Protein AF-A0A953FGR8-F1 (afdb_monomer)

pLDDT: mean 78.23, std 14.75, range [38.25, 94.12]

Solvent-accessible surface area (backbone atoms only — not comparable to full-atom values): 6281 Å² total; per-residue (Å²): 110,72,68,57,53,50,51,53,50,52,51,55,53,62,68,48,49,62,61,53,49,61,57,54,77,50,72,83,68,92,59,100,58,77,76,49,69,74,56,48,52,52,50,50,55,50,47,53,56,48,50,56,52,49,51,59,49,48,52,52,48,52,54,49,51,55,55,68,78,46,53,73,65,58,53,52,50,52,52,51,52,49,53,51,46,68,71,39,47,98,69,55,81,60,73,55,71,66,58,61,72,67,57,78,128

Structure (mmCIF, N/CA/C/O backbone):
data_AF-A0A953FGR8-F1
#
_entry.id   AF-A0A953FGR8-F1
#
loop_
_atom_site.group_PDB
_atom_site.id
_atom_site.type_symbol
_atom_site.label_atom_id
_atom_site.label_alt_id
_atom_site.label_comp_id
_atom_site.label_asym_id
_atom_site.label_entity_id
_atom_site.label_seq_id
_atom_site.pdbx_PDB_ins_code
_atom_site.Cartn_x
_atom_site.Cartn_y
_atom_site.Cartn_z
_atom_site.occupancy
_atom_site.B_iso_or_equiv
_atom_site.auth_seq_id
_atom_site.auth_comp_id
_atom_site.auth_asym_id
_atom_site.auth_atom_id
_atom_site.pdbx_PDB_model_num
ATOM 1 N N . MET A 1 1 ? -38.467 50.121 31.688 1.00 61.72 1 MET A N 1
ATOM 2 C CA . MET A 1 1 ? -38.928 48.718 31.813 1.00 61.72 1 MET A CA 1
ATOM 3 C C . MET A 1 1 ? -38.602 47.873 30.576 1.00 61.72 1 MET A C 1
ATOM 5 O O . MET A 1 1 ? -37.758 46.996 30.680 1.00 61.72 1 MET A O 1
ATOM 9 N N . MET A 1 2 ? -39.155 48.168 29.391 1.00 71.69 2 MET A N 1
ATOM 10 C CA . MET A 1 2 ? -39.001 47.319 28.184 1.00 71.69 2 MET A CA 1
ATOM 11 C C . MET A 1 2 ? -37.556 47.148 27.664 1.00 71.69 2 MET A C 1
ATOM 13 O O . MET A 1 2 ? -37.210 46.100 27.126 1.00 71.69 2 MET A O 1
ATOM 17 N N . ARG A 1 3 ? -36.684 48.156 27.831 1.00 72.81 3 ARG A N 1
ATOM 18 C CA . ARG A 1 3 ? -35.267 48.085 27.410 1.00 72.81 3 ARG A CA 1
ATOM 19 C C . ARG A 1 3 ? -34.417 47.179 28.308 1.00 72.81 3 ARG A C 1
ATOM 21 O O . ARG A 1 3 ? -33.589 46.438 27.796 1.00 72.81 3 ARG A O 1
ATOM 28 N N . LEU A 1 4 ? -34.675 47.194 29.617 1.00 78.62 4 LEU A N 1
ATOM 29 C CA . LEU A 1 4 ? -34.023 46.297 30.576 1.00 78.62 4 LEU A CA 1
ATOM 30 C C . LEU A 1 4 ? -34.462 44.849 30.355 1.00 78.62 4 LEU A C 1
ATOM 32 O O . LEU A 1 4 ? -33.622 43.963 30.310 1.00 78.62 4 LEU A O 1
ATOM 36 N N . PHE A 1 5 ? -35.756 44.624 30.115 1.00 80.81 5 PHE A N 1
ATOM 37 C CA . PHE A 1 5 ? -36.275 43.293 29.791 1.00 80.81 5 PHE A CA 1
ATOM 38 C C . PHE A 1 5 ? -35.641 42.713 28.521 1.00 80.81 5 PHE A C 1
ATOM 40 O O . PHE A 1 5 ? -35.263 41.547 28.492 1.00 80.81 5 PHE A O 1
ATOM 47 N N . ARG A 1 6 ? -35.456 43.544 27.487 1.00 80.12 6 ARG A N 1
ATOM 48 C CA . ARG A 1 6 ? -34.755 43.152 26.256 1.00 80.12 6 ARG A CA 1
ATOM 49 C C . ARG A 1 6 ? -33.281 42.832 26.490 1.00 80.12 6 ARG A C 1
ATOM 51 O O . ARG A 1 6 ? -32.793 41.858 25.929 1.00 80.12 6 ARG A O 1
ATOM 58 N N . ALA A 1 7 ? -32.592 43.622 27.310 1.00 81.31 7 ALA A N 1
ATOM 59 C CA . ALA A 1 7 ? -31.191 43.378 27.641 1.00 81.31 7 ALA A CA 1
ATOM 60 C C . ALA A 1 7 ? -31.019 42.071 28.428 1.00 81.31 7 ALA A C 1
ATOM 62 O O . ALA A 1 7 ? -30.173 41.258 28.072 1.00 81.31 7 ALA A O 1
ATOM 63 N N . VAL A 1 8 ? -31.870 41.826 29.430 1.00 86.31 8 VAL A N 1
ATOM 64 C CA . VAL A 1 8 ? -31.863 40.587 30.226 1.00 86.31 8 VAL A CA 1
ATOM 65 C C . VAL A 1 8 ? -32.199 39.371 29.362 1.00 86.31 8 VAL A C 1
ATOM 67 O O . VAL A 1 8 ? -31.518 38.355 29.453 1.00 86.31 8 VAL A O 1
ATOM 70 N N . PHE A 1 9 ? -33.190 39.482 28.475 1.00 86.31 9 PHE A N 1
ATOM 71 C CA . PHE A 1 9 ? -33.543 38.408 27.546 1.00 86.31 9 PHE A CA 1
ATOM 72 C C . PHE A 1 9 ? -32.399 38.085 26.575 1.00 86.31 9 PHE A C 1
ATOM 74 O O . PHE A 1 9 ? -32.049 36.921 26.407 1.00 86.31 9 PHE A O 1
ATOM 81 N N . MET A 1 10 ? -31.757 39.103 25.992 1.00 85.38 10 MET A N 1
ATOM 82 C CA . MET A 1 10 ? -30.589 38.906 25.124 1.00 85.38 10 MET A CA 1
ATOM 83 C C . MET A 1 10 ? -29.415 38.264 25.870 1.00 85.38 10 MET A C 1
ATOM 85 O O . MET A 1 10 ? -28.749 37.387 25.323 1.00 85.38 10 MET A O 1
ATOM 89 N N . PHE A 1 11 ? -29.184 38.651 27.125 1.00 85.69 11 PHE A N 1
ATOM 90 C CA . PHE A 1 11 ? -28.126 38.068 27.949 1.00 85.69 11 PHE A CA 1
ATOM 91 C C . PHE A 1 11 ? -28.413 36.601 28.300 1.00 85.69 11 PHE A C 1
ATOM 93 O O . PHE A 1 11 ? -27.517 35.763 28.236 1.00 85.69 11 PHE A O 1
ATOM 100 N N . ALA A 1 12 ? -29.674 36.274 28.600 1.00 83.88 12 ALA A N 1
ATOM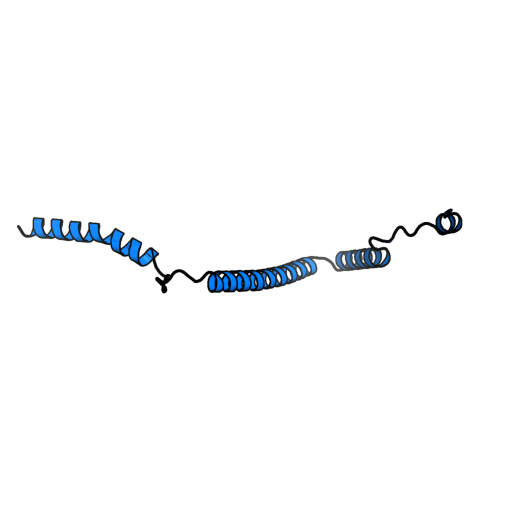 101 C CA . ALA A 1 12 ? -30.114 34.903 28.844 1.00 83.88 12 ALA A CA 1
ATOM 102 C C . ALA A 1 12 ? -29.944 34.017 27.599 1.00 83.88 12 ALA A C 1
ATOM 104 O O . ALA A 1 12 ? -29.448 32.899 27.712 1.00 83.88 12 ALA A O 1
ATOM 105 N N . VAL A 1 13 ? -30.266 34.529 26.405 1.00 84.06 13 VAL A N 1
ATOM 106 C CA . VAL A 1 13 ? -30.023 33.810 25.143 1.00 84.06 13 VAL A CA 1
ATOM 107 C C . VAL A 1 13 ? -28.525 33.565 24.944 1.00 84.06 13 VAL A C 1
ATOM 109 O O . VAL A 1 13 ? -28.132 32.433 24.666 1.00 84.06 13 VAL A O 1
ATOM 112 N N . LEU A 1 14 ? -27.675 34.574 25.171 1.00 82.75 14 LEU A N 1
ATOM 113 C CA . LEU A 1 14 ? -26.226 34.448 24.985 1.00 82.75 14 LEU A CA 1
ATOM 114 C C . LEU A 1 14 ? -25.593 33.379 25.895 1.00 82.75 14 LEU A C 1
ATOM 116 O O . LEU A 1 14 ? -24.700 32.654 25.466 1.00 82.75 14 LEU A O 1
ATOM 120 N N . LEU A 1 15 ? -26.091 33.248 27.128 1.00 81.31 15 LEU A N 1
ATOM 121 C CA . LEU A 1 15 ? -25.649 32.243 28.104 1.00 81.31 15 LEU A CA 1
ATOM 122 C C . LEU A 1 15 ? -26.052 30.807 27.739 1.00 81.31 15 LEU A C 1
ATOM 124 O O . LEU A 1 15 ? -25.414 29.863 28.198 1.00 81.31 15 LEU A O 1
ATOM 128 N N . THR A 1 16 ? -27.082 30.624 26.909 1.00 76.50 16 THR A N 1
ATOM 129 C CA . THR A 1 16 ? -27.546 29.288 26.485 1.00 76.50 16 THR A CA 1
ATOM 130 C C . THR A 1 16 ? -26.860 28.761 25.222 1.00 76.50 16 THR A C 1
ATOM 132 O O . THR A 1 16 ? -26.865 27.554 24.986 1.00 76.50 16 THR A O 1
ATOM 135 N N . LEU A 1 17 ? -26.198 29.623 24.443 1.00 72.75 17 LEU A N 1
ATOM 136 C CA . LEU A 1 17 ? -25.481 29.234 23.219 1.00 72.75 17 LEU A CA 1
ATOM 137 C C . LEU A 1 17 ? -24.344 28.209 23.439 1.00 72.75 17 LEU A C 1
ATOM 139 O O . LEU A 1 17 ? -24.266 27.265 22.652 1.00 72.75 17 LEU A O 1
ATOM 143 N N . PRO A 1 18 ? -23.500 28.298 24.491 1.00 71.88 18 PRO A N 1
ATOM 144 C CA . PRO A 1 18 ? -22.433 27.320 24.718 1.00 71.88 18 PRO A CA 1
ATOM 145 C C . PRO A 1 18 ? -22.974 25.935 25.101 1.00 71.88 18 PRO A C 1
ATOM 147 O O . PRO A 1 18 ? -22.362 24.924 24.775 1.00 71.88 18 PRO A O 1
ATOM 150 N N . LEU A 1 19 ? -24.136 25.872 25.763 1.00 66.81 19 LEU A N 1
ATOM 151 C CA . LEU A 1 19 ? -24.780 24.610 26.150 1.00 66.81 19 LEU A CA 1
ATOM 152 C C . LEU A 1 19 ? -25.325 23.854 24.932 1.00 66.81 19 LEU A C 1
ATOM 154 O O . LEU A 1 19 ? -25.239 22.630 24.882 1.00 66.81 19 LEU A O 1
ATOM 158 N N . VAL A 1 20 ? -25.842 24.576 23.934 1.00 65.19 20 VAL A N 1
ATOM 159 C CA . VAL A 1 20 ? -26.293 23.977 22.668 1.00 65.19 20 VAL A CA 1
ATOM 160 C C . VAL A 1 20 ? -25.101 23.608 21.780 1.00 65.19 20 VAL A C 1
ATOM 162 O O . VAL A 1 20 ? -25.120 22.544 21.167 1.00 65.19 20 VAL A O 1
ATOM 165 N N . ALA A 1 21 ? -24.034 24.417 21.770 1.0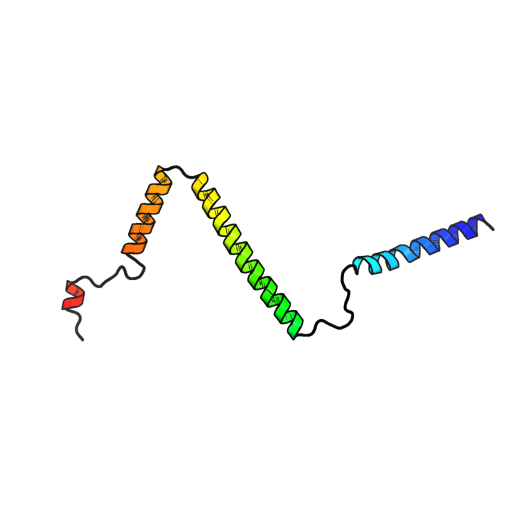0 63.56 21 ALA A N 1
ATOM 166 C CA . ALA A 1 21 ? -22.796 24.098 21.055 1.00 63.56 21 ALA A CA 1
ATOM 167 C C . ALA A 1 21 ? -22.127 22.825 21.609 1.00 63.56 21 ALA A C 1
ATOM 169 O O . ALA A 1 21 ? -21.809 21.924 20.842 1.00 63.56 21 ALA A O 1
ATOM 170 N N . HIS A 1 22 ? -22.035 22.666 22.935 1.00 60.03 22 HIS A N 1
ATOM 171 C CA . HIS A 1 22 ? -21.526 21.431 23.547 1.00 60.03 22 HIS A CA 1
ATOM 172 C C . HIS A 1 22 ? -22.454 20.214 23.375 1.00 60.03 22 HIS A C 1
ATOM 174 O O . HIS A 1 22 ? -21.987 19.081 23.468 1.00 60.03 22 HIS A O 1
ATOM 180 N N . ALA A 1 23 ? -23.747 20.418 23.099 1.00 57.16 23 ALA A N 1
ATOM 181 C CA . ALA A 1 23 ? -24.675 19.340 22.749 1.00 57.16 23 ALA A CA 1
ATOM 182 C C . ALA A 1 23 ? -24.583 18.924 21.265 1.00 57.16 23 ALA A C 1
ATOM 184 O O . ALA A 1 23 ? -24.871 17.773 20.944 1.00 57.16 23 ALA A O 1
ATOM 185 N N . GLN A 1 24 ? -24.165 19.830 20.371 1.00 51.34 24 GLN A N 1
ATOM 186 C CA . GLN A 1 24 ? -23.983 19.574 18.933 1.00 51.34 24 GLN A CA 1
ATOM 187 C C . GLN A 1 24 ? -22.556 19.165 18.550 1.00 51.34 24 GLN A C 1
ATOM 189 O O . GLN A 1 24 ? -22.389 18.388 17.620 1.00 51.34 24 GLN A O 1
ATOM 194 N N . ASP A 1 25 ? -21.534 19.545 19.317 1.00 47.31 25 ASP A N 1
ATOM 195 C CA . ASP A 1 25 ? -20.215 18.891 19.252 1.00 47.31 25 ASP A CA 1
ATOM 196 C C . ASP A 1 25 ? -20.269 17.442 19.796 1.00 47.31 25 ASP A C 1
ATOM 198 O O . ASP A 1 25 ? -19.304 16.684 19.702 1.00 47.31 25 ASP A O 1
ATOM 202 N N . GLY A 1 26 ? -21.430 17.037 20.330 1.00 44.03 26 GLY A N 1
ATOM 203 C CA . GLY A 1 26 ? -21.834 15.651 20.557 1.00 44.03 26 GLY A CA 1
ATOM 204 C C . GLY A 1 26 ? -22.489 14.969 19.345 1.00 44.03 26 GLY A C 1
ATOM 205 O O . GLY A 1 26 ? -23.112 13.917 19.519 1.00 44.03 26 GLY A O 1
ATOM 206 N N . ASP A 1 27 ? -22.393 15.528 18.133 1.00 40.69 27 ASP A N 1
ATOM 207 C CA . ASP A 1 27 ? -22.962 14.908 16.936 1.00 40.69 27 ASP A CA 1
ATOM 208 C C . ASP A 1 27 ? -22.231 13.604 16.565 1.00 40.69 27 ASP A C 1
ATOM 210 O O . ASP A 1 27 ? -21.023 13.551 16.320 1.00 40.69 27 ASP A O 1
ATOM 214 N N . GLY A 1 28 ? -23.010 12.521 16.538 1.00 38.81 28 GLY A N 1
ATOM 215 C CA . GLY A 1 28 ? -22.623 11.197 16.047 1.00 38.81 28 GLY A CA 1
ATO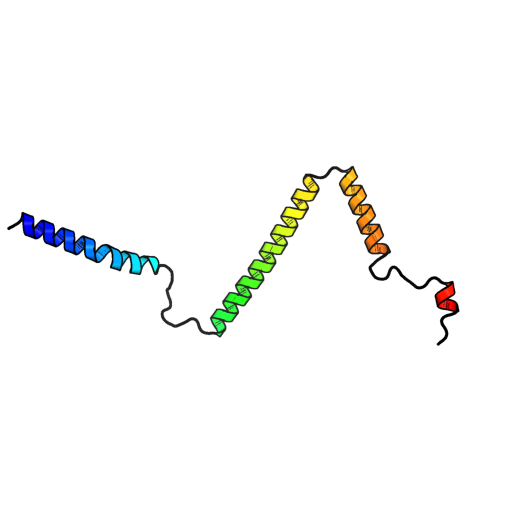M 216 C C . GLY A 1 28 ? -22.664 10.056 17.069 1.00 38.81 28 GLY A C 1
ATOM 217 O O . GLY A 1 28 ? -22.505 8.894 16.692 1.00 38.81 28 GLY A O 1
ATOM 218 N N . GLY A 1 29 ? -22.895 10.343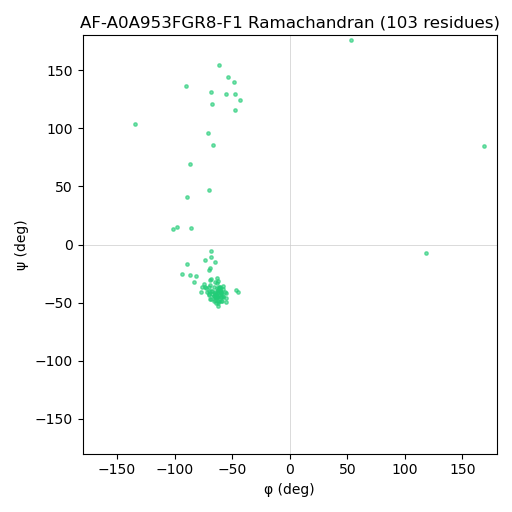 18.352 1.00 38.25 29 GLY A N 1
ATOM 219 C CA . GLY A 1 29 ? -22.861 9.372 19.454 1.00 38.25 29 GLY A CA 1
ATOM 220 C C . GLY A 1 29 ? -24.188 8.672 19.755 1.00 38.25 29 GLY A C 1
ATOM 221 O O . GLY A 1 29 ? -24.526 8.492 20.922 1.00 38.25 29 GLY A O 1
ATOM 222 N N . GLY A 1 30 ? -24.961 8.276 18.744 1.00 40.84 30 GLY A N 1
ATOM 223 C CA . GLY A 1 30 ? -26.138 7.430 18.948 1.00 40.84 30 GLY A CA 1
ATOM 224 C C . GLY A 1 30 ? -25.725 6.039 19.431 1.00 40.84 30 GLY A C 1
ATOM 225 O O . GLY A 1 30 ? -25.490 5.168 18.601 1.00 40.84 30 GLY A O 1
ATOM 226 N N . ASN A 1 31 ? -25.537 5.873 20.745 1.00 43.03 31 ASN A N 1
ATOM 227 C CA . ASN A 1 31 ? -25.657 4.653 21.556 1.00 43.03 31 ASN A CA 1
ATOM 228 C C . ASN A 1 31 ? -25.056 4.934 22.942 1.00 43.03 31 ASN A C 1
ATOM 230 O O . ASN A 1 31 ? -23.905 4.597 23.226 1.00 43.03 31 ASN A O 1
ATOM 234 N N . SER A 1 32 ? -25.857 5.499 23.841 1.00 45.03 32 SER A N 1
ATOM 235 C CA . SER A 1 32 ? -25.618 5.527 25.290 1.00 45.03 32 SER A CA 1
ATOM 236 C C . SER A 1 32 ? -25.789 4.132 25.924 1.00 45.03 32 SER A C 1
ATOM 238 O O . SER A 1 32 ? -26.417 3.949 26.958 1.00 45.03 32 SER A O 1
ATOM 240 N N . ALA A 1 33 ? -25.192 3.126 25.291 1.00 55.00 33 ALA A N 1
ATOM 241 C CA . ALA A 1 33 ? -24.838 1.845 25.869 1.00 55.00 33 ALA A CA 1
ATOM 242 C C . ALA A 1 33 ? -23.413 1.598 25.379 1.00 55.00 33 ALA A C 1
ATOM 244 O O . ALA A 1 33 ? -23.203 1.348 24.191 1.00 55.00 33 ALA A O 1
ATOM 245 N N . GLY A 1 34 ? -22.428 1.789 26.264 1.00 58.75 34 GLY A N 1
ATOM 246 C CA . GLY A 1 34 ? -21.008 1.707 25.923 1.00 58.75 34 GLY A CA 1
ATOM 247 C C . GLY A 1 34 ? -20.736 0.508 25.017 1.00 58.75 34 GLY A C 1
ATOM 248 O O . GLY A 1 34 ? -21.133 -0.613 25.334 1.00 58.75 34 GLY A O 1
ATOM 249 N N . ILE A 1 35 ? -20.127 0.766 23.854 1.00 63.28 35 ILE A N 1
ATOM 250 C CA . ILE A 1 35 ? -19.867 -0.246 22.826 1.00 63.28 35 ILE A CA 1
ATOM 251 C C . ILE A 1 35 ? -19.261 -1.475 23.509 1.00 63.28 35 ILE A C 1
ATOM 253 O O . ILE A 1 35 ? -18.162 -1.399 24.057 1.00 63.28 35 ILE A O 1
ATOM 257 N N . SER A 1 36 ? -19.980 -2.601 23.475 1.00 76.44 36 SER A N 1
ATOM 258 C CA . SER A 1 36 ? -19.508 -3.873 24.027 1.00 76.44 36 SER A CA 1
ATOM 259 C C . SER A 1 36 ? -18.087 -4.167 23.531 1.00 76.44 36 SER A C 1
ATOM 261 O O . SER A 1 36 ? -17.803 -3.954 22.348 1.00 76.44 36 SER A O 1
ATOM 263 N N . ARG A 1 37 ? -17.200 -4.699 24.391 1.00 76.31 37 ARG A N 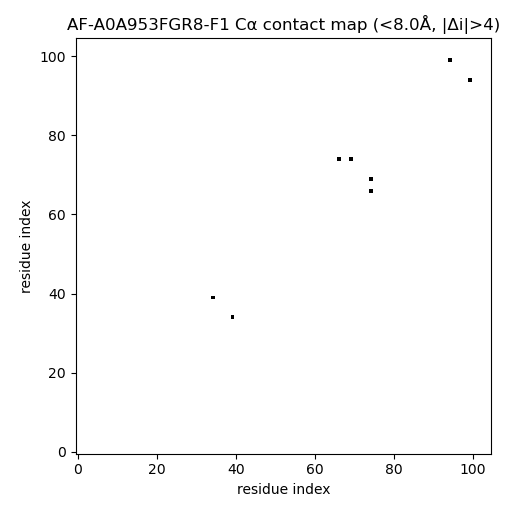1
ATOM 264 C CA . ARG A 1 37 ? -15.815 -5.078 24.017 1.00 76.31 37 ARG A CA 1
ATOM 265 C C . ARG A 1 37 ? -15.763 -5.843 22.690 1.00 76.31 37 ARG A C 1
ATOM 267 O O . ARG A 1 37 ? -14.968 -5.525 21.812 1.00 76.31 37 ARG A O 1
ATOM 274 N N . LYS A 1 38 ? -16.713 -6.759 22.477 1.00 78.38 38 LYS A N 1
ATOM 275 C CA . LYS A 1 38 ? -16.837 -7.561 21.250 1.00 78.38 38 LYS A CA 1
ATOM 276 C C . LYS A 1 38 ? -17.107 -6.720 19.995 1.00 78.38 38 LYS A C 1
ATOM 278 O O . LYS A 1 38 ? -16.696 -7.079 18.893 1.00 78.38 38 LYS A O 1
ATOM 283 N N . GLN A 1 39 ? -17.825 -5.610 20.126 1.00 78.44 39 GLN A N 1
ATOM 284 C CA . GLN A 1 39 ? -18.124 -4.694 19.027 1.00 78.44 39 GLN A CA 1
ATOM 285 C C . GLN A 1 39 ? -16.978 -3.702 18.785 1.00 78.44 39 GLN A C 1
ATOM 287 O O . GLN A 1 39 ? -16.702 -3.388 17.626 1.00 78.44 39 GLN A O 1
ATOM 292 N N . GLN A 1 40 ? -16.245 -3.303 19.830 1.00 81.94 40 GLN A N 1
ATOM 293 C CA . GLN A 1 40 ? -14.990 -2.554 19.692 1.00 81.94 40 GLN A CA 1
ATOM 294 C C . GLN A 1 40 ? -13.937 -3.377 18.939 1.00 81.94 40 GLN A C 1
ATOM 296 O O . GLN A 1 40 ? -13.408 -2.910 17.932 1.00 81.94 40 GLN A O 1
ATOM 301 N N . GLU A 1 41 ? -13.722 -4.634 19.331 1.00 81.06 41 GLU A N 1
ATOM 302 C CA . GLU A 1 41 ? -12.803 -5.558 18.653 1.00 81.06 41 GLU A CA 1
ATOM 303 C C . GLU A 1 41 ? -13.175 -5.769 17.181 1.00 81.06 41 GLU A C 1
ATOM 305 O O . GLU A 1 41 ? -12.327 -5.684 16.293 1.00 81.06 41 GLU A O 1
ATOM 310 N N . ARG A 1 42 ? -14.466 -5.972 16.880 1.00 84.38 42 ARG A N 1
ATOM 311 C CA . ARG A 1 42 ? -14.947 -6.090 15.492 1.00 84.38 42 ARG A CA 1
ATOM 312 C C . ARG A 1 42 ? -14.684 -4.826 14.678 1.00 84.38 42 ARG A C 1
ATOM 314 O O . ARG A 1 42 ? -14.376 -4.924 13.490 1.00 84.38 42 ARG A O 1
ATOM 321 N N . ASN A 1 43 ? -14.822 -3.652 15.284 1.00 83.62 43 ASN A N 1
ATOM 322 C CA . ASN A 1 43 ? -14.569 -2.382 14.614 1.00 83.62 43 ASN A CA 1
ATOM 323 C C . ASN A 1 43 ? -13.072 -2.165 14.371 1.00 83.62 43 ASN A C 1
ATOM 325 O O . ASN A 1 43 ? -12.710 -1.759 13.268 1.00 83.62 43 ASN A O 1
ATOM 329 N N . LEU A 1 44 ? -12.212 -2.508 15.333 1.00 86.12 44 LEU A N 1
ATOM 330 C CA . LEU A 1 44 ? -10.756 -2.486 15.170 1.00 86.12 44 LEU A CA 1
ATOM 331 C C . LEU A 1 44 ? -10.310 -3.452 14.067 1.00 86.12 44 LEU A C 1
ATOM 333 O O . LEU A 1 44 ? -9.657 -3.034 13.116 1.00 86.12 44 LEU A O 1
ATOM 337 N N . ALA A 1 45 ? -10.792 -4.697 14.083 1.00 87.75 45 ALA A N 1
ATOM 338 C CA . ALA A 1 45 ? -10.480 -5.679 13.044 1.00 87.75 45 ALA A CA 1
ATOM 339 C C . ALA A 1 45 ? -10.952 -5.235 11.645 1.00 87.75 45 ALA A C 1
ATOM 341 O O . ALA A 1 45 ? -10.292 -5.489 10.633 1.00 87.75 45 ALA A O 1
ATOM 342 N N . LYS A 1 46 ? -12.107 -4.561 11.551 1.00 90.19 46 LYS A N 1
ATOM 343 C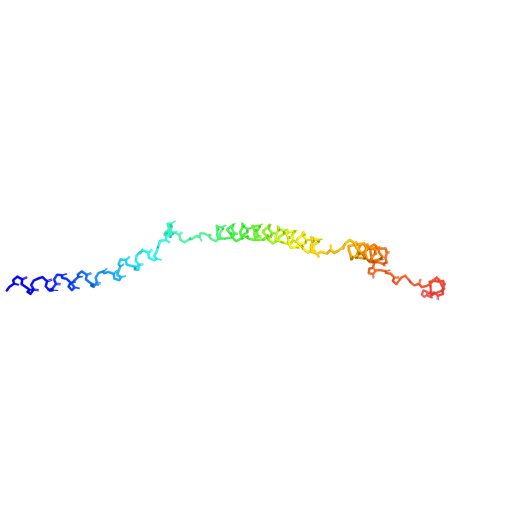 CA . LYS A 1 46 ? -12.588 -3.977 10.289 1.00 90.19 46 LYS A CA 1
ATOM 344 C C . LYS A 1 46 ? -11.719 -2.804 9.834 1.00 90.19 46 LYS A C 1
ATOM 346 O O . LYS A 1 46 ? -11.480 -2.709 8.630 1.00 90.19 46 LYS A O 1
ATOM 351 N N . LYS A 1 47 ? -11.267 -1.940 10.750 1.00 90.31 47 LYS A N 1
ATOM 352 C CA . LYS A 1 47 ? -10.341 -0.834 10.455 1.00 90.31 47 LYS A CA 1
ATOM 353 C C . LYS A 1 47 ? -9.015 -1.378 9.939 1.00 90.31 47 LYS A C 1
ATOM 355 O O . LYS A 1 47 ? -8.699 -1.129 8.787 1.00 90.31 47 LYS A O 1
ATOM 360 N N . GLU A 1 48 ? -8.376 -2.296 10.659 1.00 90.75 48 GLU A N 1
ATOM 361 C CA . GLU A 1 48 ? -7.120 -2.916 10.217 1.00 90.75 48 GLU A CA 1
ATOM 362 C C . GLU A 1 48 ? -7.222 -3.571 8.834 1.00 90.75 48 GLU A C 1
ATOM 364 O O . GLU A 1 48 ? -6.321 -3.461 8.005 1.00 90.75 48 GLU A O 1
ATOM 369 N N . ARG A 1 49 ? -8.330 -4.269 8.545 1.00 90.25 49 ARG A N 1
ATOM 370 C CA . ARG A 1 49 ? -8.555 -4.860 7.217 1.00 90.25 49 ARG A CA 1
ATOM 371 C C . ARG A 1 49 ? -8.715 -3.800 6.131 1.00 90.25 49 ARG A C 1
ATOM 373 O O . ARG A 1 49 ? -8.304 -4.046 4.997 1.00 90.25 49 ARG A O 1
ATOM 380 N N . LYS A 1 50 ? -9.362 -2.673 6.433 1.00 92.19 50 LYS A N 1
ATOM 381 C CA . LYS A 1 50 ? -9.501 -1.549 5.499 1.00 92.19 50 LYS A CA 1
ATOM 382 C C . LYS A 1 50 ? -8.160 -0.854 5.295 1.00 92.19 50 LYS A C 1
ATOM 384 O O . LYS A 1 50 ? -7.801 -0.652 4.142 1.00 92.19 50 LYS A O 1
ATOM 389 N N . ASP A 1 51 ? -7.407 -0.634 6.364 1.00 90.94 51 ASP A N 1
ATOM 390 C CA . ASP A 1 51 ? -6.104 0.031 6.345 1.00 90.94 51 ASP A CA 1
ATOM 391 C C . ASP A 1 51 ? -5.077 -0.805 5.575 1.00 90.94 51 ASP A C 1
ATOM 393 O O . ASP A 1 51 ? -4.426 -0.322 4.656 1.00 90.94 51 ASP A O 1
ATOM 397 N N . LYS A 1 52 ? -5.025 -2.123 5.805 1.00 92.38 52 LYS A N 1
ATOM 398 C CA . LYS A 1 52 ? -4.194 -3.030 4.990 1.00 92.38 52 LYS A CA 1
ATOM 399 C C . LYS A 1 52 ? -4.562 -2.972 3.504 1.00 92.38 52 LYS A C 1
ATOM 401 O O . LYS A 1 52 ? -3.692 -3.039 2.637 1.00 92.38 52 LYS A O 1
ATOM 406 N N . LYS A 1 53 ? -5.855 -2.852 3.185 1.00 92.75 53 LYS A N 1
ATOM 407 C CA . LYS A 1 53 ? -6.330 -2.750 1.797 1.00 92.75 53 LYS A CA 1
ATOM 408 C C . LYS A 1 53 ? -6.045 -1.382 1.174 1.00 92.75 53 LYS A C 1
ATOM 410 O O . LYS A 1 53 ? -5.784 -1.350 -0.028 1.00 92.75 53 LYS A O 1
ATOM 415 N N . SER A 1 54 ? -6.137 -0.281 1.919 1.00 91.31 54 SER A N 1
ATOM 416 C CA . SER A 1 54 ? -5.807 1.058 1.415 1.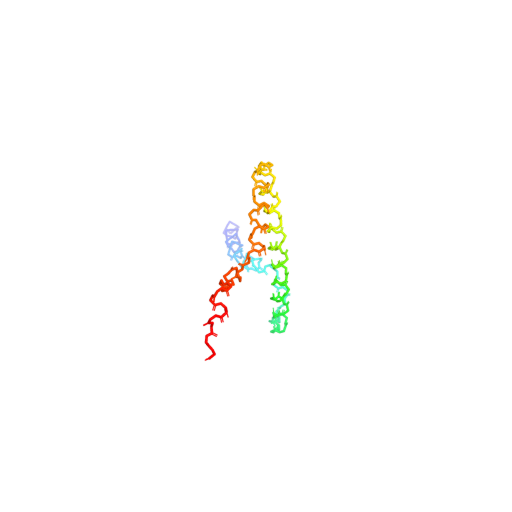00 91.31 54 SER A CA 1
ATOM 417 C C . SER A 1 54 ? -4.307 1.183 1.186 1.00 91.31 54 SER A C 1
ATOM 419 O O . SER A 1 54 ? -3.922 1.518 0.070 1.00 91.31 54 SER A O 1
ATOM 421 N N . LEU A 1 55 ? -3.483 0.757 2.146 1.00 93.31 55 LEU A N 1
ATOM 422 C CA . LEU A 1 55 ? -2.024 0.730 2.016 1.00 93.31 55 LEU A CA 1
ATOM 423 C C . LEU A 1 55 ? -1.588 -0.067 0.779 1.00 93.31 55 LEU A C 1
ATOM 425 O O . LEU A 1 55 ? -0.884 0.451 -0.082 1.00 93.31 55 LEU A O 1
ATOM 429 N N . ALA A 1 56 ? -2.115 -1.283 0.586 1.00 93.31 56 ALA A N 1
ATOM 430 C CA . ALA A 1 56 ? -1.794 -2.087 -0.597 1.00 93.31 56 ALA A CA 1
ATOM 431 C C . ALA A 1 56 ? -2.240 -1.437 -1.927 1.00 93.31 56 ALA A C 1
ATOM 433 O O . ALA A 1 56 ? -1.663 -1.705 -2.986 1.00 93.31 56 ALA A O 1
ATOM 434 N N . LYS A 1 57 ? -3.298 -0.614 -1.921 1.00 94.12 57 LYS A N 1
ATOM 435 C CA . LYS A 1 57 ? -3.731 0.146 -3.107 1.00 94.12 57 LYS A CA 1
ATOM 436 C C . LYS A 1 57 ? -2.829 1.353 -3.352 1.00 94.12 57 LYS A C 1
ATOM 438 O O . LYS A 1 57 ? -2.506 1.622 -4.510 1.00 94.12 57 LYS A O 1
ATOM 443 N N . GLU A 1 58 ? -2.434 2.057 -2.300 1.00 91.88 58 GLU A N 1
ATOM 444 C CA . GLU A 1 58 ? -1.524 3.201 -2.358 1.00 91.88 58 GLU A CA 1
ATOM 445 C C . GLU A 1 58 ? -0.139 2.781 -2.841 1.00 91.88 58 GLU A C 1
ATOM 447 O O . GLU A 1 58 ? 0.358 3.361 -3.802 1.00 91.88 58 GLU A O 1
ATOM 452 N N . GLU A 1 59 ? 0.418 1.691 -2.314 1.00 91.75 59 GLU A N 1
ATOM 453 C CA . GLU A 1 59 ? 1.677 1.114 -2.797 1.00 91.75 59 GLU A CA 1
ATOM 454 C C . GLU A 1 59 ? 1.621 0.800 -4.295 1.00 91.75 59 GLU A C 1
ATOM 456 O O . GLU A 1 59 ? 2.519 1.161 -5.057 1.00 91.75 59 GLU A O 1
ATOM 461 N N . LYS A 1 60 ? 0.536 0.169 -4.762 1.00 92.44 60 LYS A N 1
ATOM 462 C CA . LYS A 1 60 ? 0.350 -0.114 -6.194 1.00 92.44 60 LYS A CA 1
ATOM 463 C C . LYS A 1 60 ? 0.280 1.165 -7.028 1.00 92.44 60 LYS A C 1
ATOM 465 O O . LYS A 1 60 ? 0.821 1.189 -8.135 1.00 92.44 60 LYS A O 1
ATOM 470 N N . ARG A 1 61 ? -0.385 2.212 -6.528 1.00 92.12 61 ARG A N 1
ATOM 471 C CA . ARG A 1 61 ? -0.467 3.520 -7.197 1.00 92.12 61 ARG A CA 1
ATOM 472 C C . ARG A 1 61 ? 0.904 4.188 -7.271 1.00 92.12 61 ARG A C 1
ATOM 474 O O . ARG A 1 61 ? 1.310 4.561 -8.370 1.00 92.12 61 ARG A O 1
ATOM 481 N N . LEU A 1 62 ? 1.636 4.238 -6.161 1.00 92.69 62 LEU A N 1
ATOM 482 C CA . LEU A 1 62 ? 2.991 4.786 -6.085 1.00 92.69 62 LEU A CA 1
ATOM 483 C C . LEU A 1 62 ? 3.951 4.032 -7.009 1.00 92.69 62 LEU A C 1
ATOM 485 O O . LEU A 1 62 ? 4.667 4.647 -7.794 1.00 92.69 62 LEU A O 1
ATOM 489 N N . LEU A 1 63 ? 3.907 2.695 -7.019 1.00 87.19 63 LEU A N 1
ATOM 490 C CA . LEU A 1 63 ? 4.702 1.880 -7.942 1.00 87.19 63 LEU A CA 1
ATOM 491 C C . LEU A 1 63 ? 4.373 2.171 -9.410 1.00 87.19 63 LEU A C 1
ATOM 493 O O . LEU A 1 63 ? 5.270 2.161 -10.259 1.00 87.19 63 LEU A O 1
ATOM 497 N N . LYS A 1 64 ? 3.098 2.412 -9.735 1.00 88.50 64 LYS A N 1
ATOM 498 C CA . LYS A 1 64 ? 2.675 2.758 -11.097 1.00 88.50 64 LYS A CA 1
ATOM 499 C C . LYS A 1 64 ? 3.192 4.139 -11.498 1.00 88.50 64 LYS A C 1
ATOM 501 O O . LYS A 1 64 ? 3.773 4.246 -12.575 1.00 88.50 64 LYS A O 1
ATOM 506 N N . GLN A 1 65 ? 3.040 5.143 -10.635 1.00 90.62 65 GLN A N 1
ATOM 507 C CA . GLN A 1 65 ? 3.558 6.497 -10.860 1.00 90.62 65 GLN A CA 1
ATOM 508 C C . GLN A 1 65 ? 5.080 6.479 -11.021 1.00 90.62 65 GLN A C 1
ATOM 510 O O . GLN A 1 65 ? 5.606 6.952 -12.025 1.00 90.62 65 GLN A O 1
ATOM 515 N N . HIS A 1 66 ? 5.793 5.811 -10.113 1.00 87.12 66 HIS A N 1
ATOM 516 C CA . HIS A 1 66 ? 7.244 5.666 -10.190 1.00 87.12 66 HIS A CA 1
ATOM 517 C C . HIS A 1 66 ? 7.695 5.033 -11.513 1.00 87.12 66 HIS A C 1
ATOM 519 O O . HIS A 1 66 ? 8.650 5.488 -12.135 1.00 87.12 66 HIS A O 1
ATOM 525 N N . ARG A 1 67 ? 6.979 4.013 -12.005 1.00 80.25 67 ARG A N 1
ATOM 526 C CA . ARG A 1 67 ? 7.275 3.404 -13.311 1.00 80.25 67 ARG A CA 1
ATOM 527 C C . ARG A 1 67 ? 6.963 4.312 -14.496 1.00 80.25 67 ARG A C 1
ATOM 529 O O . ARG A 1 67 ? 7.614 4.139 -15.526 1.00 80.25 67 ARG A O 1
ATOM 536 N N . GLN A 1 68 ? 5.968 5.192 -14.395 1.00 85.38 68 GLN A N 1
ATOM 537 C CA . GLN A 1 68 ? 5.611 6.145 -15.451 1.00 85.38 68 GLN A CA 1
ATOM 538 C C . GLN A 1 68 ? 6.680 7.226 -15.615 1.00 85.38 68 GLN A C 1
ATOM 540 O O . GLN A 1 68 ? 7.036 7.529 -16.746 1.00 85.38 68 GLN A O 1
ATOM 545 N N . HIS A 1 69 ? 7.241 7.724 -14.511 1.00 86.00 69 HIS A N 1
ATOM 546 C CA . HIS A 1 69 ? 8.309 8.731 -14.532 1.00 86.00 69 HIS A CA 1
ATOM 547 C C . HIS A 1 69 ? 9.675 8.188 -14.971 1.00 86.00 69 HIS A C 1
ATOM 549 O O . HIS A 1 69 ? 10.587 8.958 -15.243 1.00 86.00 69 HIS A O 1
ATOM 555 N N . GLN A 1 70 ? 9.845 6.867 -15.028 1.00 89.88 70 GLN A N 1
ATOM 556 C CA . GLN A 1 70 ? 11.108 6.254 -15.419 1.00 89.88 70 GLN A CA 1
ATOM 557 C C . GLN A 1 70 ? 11.220 6.003 -16.918 1.00 89.88 70 GLN A C 1
ATOM 559 O O . GLN A 1 70 ? 10.364 5.352 -17.529 1.00 89.88 70 GLN A O 1
ATOM 564 N N . ASP A 1 71 ? 12.395 6.327 -17.448 1.00 91.12 71 ASP A N 1
ATOM 565 C CA . ASP A 1 71 ? 12.796 5.950 -18.794 1.00 91.12 71 ASP A CA 1
ATOM 566 C C . ASP A 1 71 ? 12.854 4.434 -19.009 1.00 91.12 71 ASP A C 1
ATOM 568 O O . ASP A 1 71 ? 13.117 3.615 -18.113 1.00 91.12 71 ASP A O 1
ATOM 572 N N . LYS A 1 72 ? 12.680 4.036 -20.273 1.00 91.00 72 LYS A N 1
ATOM 573 C CA . LYS A 1 72 ? 12.734 2.633 -20.711 1.00 91.00 72 LYS A CA 1
ATOM 574 C C . LYS A 1 72 ? 14.073 1.968 -20.365 1.00 91.00 72 LYS A C 1
ATOM 576 O O . LYS A 1 72 ? 14.087 0.778 -20.031 1.00 91.00 72 LYS A O 1
ATOM 581 N N . ALA A 1 73 ? 15.181 2.710 -20.432 1.00 92.19 73 ALA A N 1
ATOM 582 C CA . ALA A 1 73 ? 16.517 2.221 -20.084 1.00 92.19 73 ALA A CA 1
ATOM 583 C C . ALA A 1 73 ? 16.607 1.850 -18.595 1.00 92.19 73 ALA A C 1
ATOM 585 O O . ALA A 1 73 ? 16.958 0.713 -18.256 1.00 92.19 73 ALA A O 1
ATOM 586 N N . THR A 1 74 ? 16.171 2.757 -17.720 1.00 92.62 74 THR A N 1
ATOM 587 C CA . THR A 1 74 ? 16.100 2.560 -16.266 1.00 92.62 74 THR A CA 1
ATOM 588 C C . THR A 1 74 ? 15.229 1.360 -15.913 1.00 92.62 74 THR A C 1
ATOM 590 O O . THR A 1 74 ? 15.658 0.466 -15.177 1.00 92.62 74 THR A O 1
ATOM 593 N N . ARG A 1 75 ? 14.052 1.237 -16.540 1.00 89.25 75 ARG A N 1
ATOM 594 C CA . ARG A 1 75 ? 13.150 0.094 -16.329 1.00 89.25 75 ARG A CA 1
ATOM 595 C C . ARG A 1 75 ? 13.797 -1.244 -16.700 1.00 89.25 75 ARG A C 1
ATOM 597 O O . ARG A 1 75 ? 13.659 -2.229 -15.970 1.00 89.25 75 ARG A O 1
ATOM 604 N N . LYS A 1 76 ? 14.523 -1.301 -17.824 1.00 94.06 76 LYS A N 1
ATOM 605 C CA . LYS A 1 76 ? 15.264 -2.504 -18.247 1.00 94.06 76 LYS A CA 1
ATOM 606 C C . LYS A 1 76 ? 16.397 -2.845 -17.274 1.00 94.06 76 LYS A C 1
ATOM 608 O O . LYS A 1 76 ? 16.577 -4.027 -16.980 1.00 94.06 76 LYS A O 1
ATOM 613 N N . ARG A 1 77 ? 17.136 -1.846 -16.775 1.00 93.50 77 ARG A N 1
ATOM 614 C CA . ARG A 1 77 ? 18.212 -2.033 -15.785 1.00 93.50 77 ARG A CA 1
ATOM 615 C C . ARG A 1 77 ? 17.666 -2.610 -14.481 1.00 93.50 77 ARG A C 1
ATOM 617 O O . ARG A 1 77 ? 18.130 -3.660 -14.049 1.00 93.50 77 ARG A O 1
ATOM 624 N N . MET A 1 78 ? 16.612 -2.015 -13.921 1.00 90.81 78 MET A N 1
ATOM 625 C CA . MET A 1 78 ? 15.976 -2.534 -12.704 1.00 90.81 78 MET A CA 1
ATOM 626 C C . MET A 1 78 ? 15.454 -3.964 -12.879 1.00 90.81 78 MET A C 1
ATOM 628 O O . MET A 1 78 ? 15.640 -4.799 -11.999 1.00 90.81 78 MET A O 1
ATOM 632 N N . LYS A 1 79 ? 14.846 -4.289 -14.031 1.00 92.12 79 LYS A N 1
ATOM 633 C CA . LYS A 1 79 ? 14.388 -5.657 -14.331 1.00 92.12 79 LYS A CA 1
ATOM 634 C C . LYS A 1 79 ? 15.547 -6.660 -14.363 1.00 92.12 79 LYS A C 1
ATOM 636 O O . LYS A 1 79 ? 15.380 -7.778 -13.879 1.00 92.12 79 LYS A O 1
ATOM 641 N N . ARG A 1 80 ? 16.699 -6.288 -14.937 1.00 93.56 80 ARG A N 1
ATOM 642 C CA . ARG A 1 80 ? 17.910 -7.128 -14.939 1.00 93.56 80 ARG A CA 1
ATOM 643 C C . ARG A 1 80 ? 18.443 -7.333 -13.523 1.00 93.56 80 ARG A C 1
ATOM 645 O O . ARG A 1 80 ? 18.641 -8.480 -13.142 1.00 93.56 80 ARG A O 1
ATOM 652 N N . ASN A 1 81 ? 18.572 -6.263 -12.738 1.00 91.62 81 ASN A N 1
ATOM 653 C CA . ASN A 1 81 ? 19.026 -6.348 -11.347 1.00 91.62 81 ASN A CA 1
ATOM 654 C C . ASN A 1 81 ? 18.100 -7.225 -10.504 1.00 91.62 81 ASN A C 1
ATOM 656 O O . ASN A 1 81 ? 18.581 -8.109 -9.804 1.00 91.62 81 ASN A O 1
ATOM 660 N N . LYS A 1 82 ? 16.777 -7.054 -10.634 1.00 91.00 82 LYS A N 1
ATOM 661 C CA . LYS A 1 82 ? 15.805 -7.904 -9.942 1.00 91.00 82 LYS A CA 1
ATOM 662 C C . LYS A 1 82 ? 15.985 -9.376 -10.313 1.00 91.00 82 LYS A C 1
ATOM 664 O O . LYS A 1 82 ? 16.114 -10.198 -9.427 1.00 91.00 82 LYS A O 1
ATOM 669 N N . ARG A 1 83 ? 16.078 -9.707 -11.606 1.00 90.75 83 ARG A N 1
ATOM 670 C CA . ARG A 1 83 ? 16.314 -11.093 -12.056 1.00 90.75 83 ARG A CA 1
ATOM 671 C C . ARG A 1 83 ? 17.632 -11.667 -11.543 1.00 90.75 83 ARG A C 1
ATOM 673 O O . ARG A 1 83 ? 17.687 -12.847 -11.229 1.00 90.75 83 ARG A O 1
ATOM 680 N N . SER A 1 84 ? 18.687 -10.856 -11.506 1.00 87.31 84 SER A N 1
ATOM 681 C CA . SER A 1 84 ? 19.978 -11.268 -10.953 1.00 87.31 84 SER A CA 1
ATOM 682 C C . SER A 1 84 ? 19.863 -11.559 -9.459 1.00 87.31 84 SER A C 1
ATOM 684 O O . SER A 1 84 ? 20.361 -12.580 -9.002 1.00 87.31 84 SER A O 1
ATOM 686 N N . SER A 1 85 ? 19.167 -10.694 -8.719 1.00 86.06 85 SER A N 1
ATOM 687 C CA . SER A 1 85 ? 18.892 -10.881 -7.295 1.00 86.06 85 SER A CA 1
ATOM 688 C C . SER A 1 85 ? 18.010 -12.104 -7.041 1.00 86.06 85 SER A C 1
ATOM 690 O O . SER A 1 85 ? 18.342 -12.911 -6.190 1.00 86.06 85 SER A O 1
ATOM 692 N N . ASP A 1 86 ? 16.952 -12.317 -7.827 1.00 85.62 86 ASP A N 1
ATOM 693 C CA . ASP A 1 86 ? 16.059 -13.476 -7.692 1.00 85.62 86 ASP A CA 1
ATOM 694 C C . ASP A 1 86 ? 16.806 -14.799 -7.955 1.00 85.62 86 ASP A C 1
ATOM 696 O O . ASP A 1 86 ? 16.556 -15.798 -7.285 1.00 85.62 86 ASP A O 1
ATOM 700 N N . ARG A 1 87 ? 17.740 -14.812 -8.919 1.00 81.88 87 ARG A N 1
ATOM 701 C CA . ARG A 1 87 ? 18.587 -15.982 -9.211 1.00 81.88 87 ARG A CA 1
ATOM 702 C C . ARG A 1 87 ? 19.606 -16.251 -8.114 1.00 81.88 87 ARG A C 1
ATOM 704 O O . ARG A 1 87 ? 19.836 -17.408 -7.782 1.00 81.88 87 ARG A O 1
ATOM 711 N N . ASN A 1 88 ? 20.232 -15.197 -7.601 1.00 77.19 88 ASN A N 1
ATOM 712 C CA . ASN A 1 88 ? 21.325 -15.342 -6.650 1.00 77.19 88 ASN A CA 1
ATOM 713 C C . ASN A 1 88 ? 20.810 -15.459 -5.213 1.00 77.19 88 ASN A C 1
ATOM 715 O O . ASN A 1 88 ? 21.448 -16.131 -4.423 1.00 77.19 88 ASN A O 1
ATOM 719 N N . GLY A 1 89 ? 19.633 -14.914 -4.900 1.00 71.12 89 GLY A N 1
ATOM 720 C CA . GLY A 1 89 ? 18.909 -15.044 -3.638 1.00 71.12 89 GLY A CA 1
ATOM 721 C C . GLY A 1 89 ? 19.713 -14.694 -2.374 1.00 71.12 89 GLY A C 1
ATOM 722 O O . GLY A 1 89 ? 20.920 -14.474 -2.402 1.00 71.12 89 GLY A O 1
ATOM 723 N N . PRO A 1 90 ? 19.072 -14.709 -1.196 1.00 67.81 90 PRO A N 1
ATOM 724 C CA . PRO A 1 90 ? 19.787 -14.615 0.080 1.00 67.81 90 PRO A CA 1
ATOM 725 C C . PRO A 1 90 ? 20.638 -15.866 0.385 1.00 67.81 90 PRO A C 1
ATOM 727 O O . PRO A 1 90 ? 21.447 -15.853 1.302 1.00 67.81 90 PRO A O 1
ATOM 730 N N . ARG A 1 91 ? 20.473 -16.956 -0.383 1.00 60.81 91 ARG A N 1
ATOM 731 C CA . ARG A 1 91 ? 21.245 -18.210 -0.277 1.00 60.81 91 ARG A CA 1
ATOM 732 C C . ARG A 1 91 ? 22.395 -18.307 -1.296 1.00 60.81 91 ARG A C 1
ATOM 734 O O . ARG A 1 91 ? 22.903 -19.401 -1.532 1.00 60.81 91 ARG A O 1
ATOM 741 N N . GLY A 1 92 ? 22.776 -17.194 -1.927 1.00 59.06 92 GLY A N 1
ATOM 742 C CA . GLY A 1 92 ? 23.761 -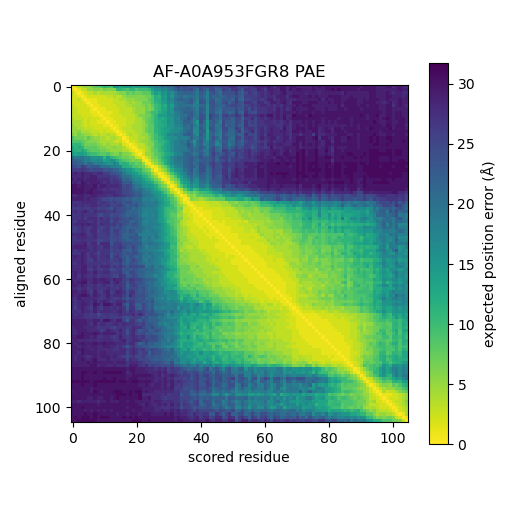17.149 -3.017 1.00 59.06 92 GLY A CA 1
ATOM 743 C C . GLY A 1 92 ? 25.182 -17.541 -2.633 1.00 59.06 92 GLY A C 1
ATOM 744 O O . GLY A 1 92 ? 25.977 -17.881 -3.505 1.00 59.06 92 GLY A O 1
ATOM 745 N N . HIS A 1 93 ? 25.488 -17.580 -1.339 1.00 64.38 93 HIS A N 1
ATOM 746 C CA . HIS A 1 93 ? 26.705 -18.194 -0.825 1.00 64.38 93 HIS A CA 1
ATOM 747 C C . HIS A 1 93 ? 26.458 -19.690 -0.610 1.00 64.38 93 HIS A C 1
ATOM 749 O O . HIS A 1 93 ? 26.348 -20.170 0.514 1.00 64.38 93 HIS A O 1
ATOM 755 N N . ARG A 1 94 ? 26.307 -20.440 -1.707 1.00 68.25 94 ARG A N 1
ATOM 756 C CA . ARG A 1 94 ? 26.591 -21.878 -1.647 1.00 68.25 94 ARG A CA 1
ATOM 757 C C . ARG A 1 94 ? 28.094 -22.015 -1.458 1.00 68.25 94 ARG A C 1
ATOM 759 O O . ARG A 1 94 ? 28.836 -21.382 -2.210 1.00 68.25 94 ARG A O 1
ATOM 766 N N . ASP A 1 95 ? 28.513 -22.830 -0.492 1.00 75.88 95 ASP A N 1
ATOM 767 C CA . ASP A 1 95 ? 29.929 -23.141 -0.301 1.00 75.88 95 ASP A CA 1
ATOM 768 C C . ASP A 1 95 ? 30.542 -23.516 -1.660 1.00 75.88 95 ASP A C 1
ATOM 770 O O . ASP A 1 95 ? 29.954 -24.333 -2.391 1.00 75.88 95 ASP A O 1
ATOM 774 N N . PRO A 1 96 ? 31.678 -22.908 -2.048 1.00 81.75 96 PRO A N 1
ATOM 775 C CA . PRO A 1 96 ? 32.354 -23.268 -3.279 1.00 81.75 96 PRO A CA 1
ATOM 776 C C . PRO A 1 96 ? 32.612 -24.775 -3.287 1.00 81.75 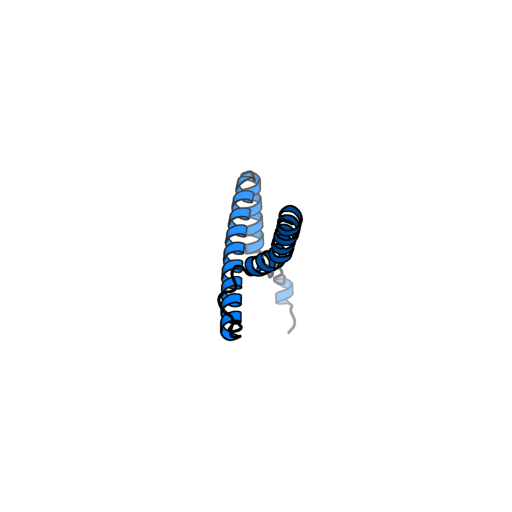96 PRO A C 1
ATOM 778 O O . PRO A 1 96 ? 32.874 -25.387 -2.251 1.00 81.75 96 PRO A O 1
ATOM 781 N N . PHE A 1 97 ? 32.520 -25.378 -4.473 1.00 75.94 97 PHE A N 1
ATOM 782 C CA . PHE A 1 97 ? 32.539 -26.833 -4.661 1.00 75.94 97 PHE A CA 1
ATOM 783 C C . PHE A 1 97 ? 33.661 -27.535 -3.879 1.00 75.94 97 PHE A C 1
ATOM 785 O O . PHE A 1 97 ? 33.424 -28.575 -3.269 1.00 75.94 97 PHE A O 1
ATOM 792 N N . LEU A 1 98 ? 34.846 -26.922 -3.831 1.00 81.31 98 LEU A N 1
ATOM 793 C CA . LEU A 1 98 ? 36.003 -27.431 -3.095 1.00 81.31 98 LEU A CA 1
ATOM 794 C C . LEU A 1 98 ? 35.784 -27.436 -1.575 1.00 81.31 98 LEU A C 1
ATOM 796 O O . LEU A 1 98 ? 36.057 -28.437 -0.924 1.00 81.31 98 LEU A O 1
ATOM 800 N N . GLN A 1 99 ? 35.222 -26.369 -1.005 1.00 79.56 99 GLN A N 1
ATOM 801 C CA . GLN A 1 99 ? 34.904 -26.324 0.427 1.00 79.56 99 GLN A CA 1
ATOM 802 C C . GLN A 1 99 ? 33.826 -27.344 0.800 1.00 79.56 99 GLN A C 1
ATOM 804 O O . GLN A 1 99 ? 33.877 -27.914 1.884 1.00 79.56 99 GLN A O 1
ATOM 809 N N . ARG A 1 100 ? 32.892 -27.638 -0.114 1.00 76.19 100 ARG A N 1
ATOM 810 C CA . ARG A 1 100 ? 31.883 -28.685 0.088 1.00 76.19 100 ARG A CA 1
ATOM 811 C C . ARG A 1 100 ? 32.479 -30.095 0.072 1.00 76.19 100 ARG A C 1
ATOM 813 O O . ARG A 1 100 ? 31.991 -30.951 0.798 1.00 76.19 100 ARG A O 1
ATOM 820 N N . LEU A 1 101 ? 33.501 -30.336 -0.751 1.00 81.44 101 LEU A N 1
ATOM 821 C CA . LEU A 1 101 ? 34.139 -31.650 -0.880 1.00 81.44 101 LEU A CA 1
ATOM 822 C C . LEU A 1 101 ? 35.037 -31.983 0.320 1.00 81.44 101 LEU A C 1
ATOM 824 O O . LEU A 1 101 ? 35.103 -33.134 0.733 1.00 81.44 101 LEU A O 1
ATOM 828 N N . PHE A 1 102 ? 35.684 -30.971 0.903 1.00 83.62 102 PHE A N 1
ATOM 829 C CA . PHE A 1 102 ? 36.582 -31.127 2.052 1.00 83.62 102 PHE A CA 1
ATOM 830 C C . PHE A 1 102 ? 35.943 -30.738 3.392 1.00 83.62 102 PHE A C 1
ATOM 832 O O . PHE A 1 102 ? 36.652 -30.598 4.391 1.00 83.62 102 PHE A O 1
ATOM 839 N N . ARG A 1 103 ? 34.613 -30.564 3.448 1.00 74.88 103 ARG A N 1
ATOM 840 C CA . ARG A 1 103 ? 33.916 -30.305 4.712 1.00 74.88 103 ARG A CA 1
ATOM 841 C C . ARG A 1 103 ? 33.936 -31.585 5.547 1.00 74.88 103 ARG A C 1
ATOM 843 O O . ARG A 1 103 ? 33.123 -32.481 5.342 1.00 74.88 103 ARG A O 1
ATOM 850 N N . LYS A 1 104 ? 34.914 -31.676 6.449 1.00 66.69 104 LYS A N 1
ATOM 851 C CA . LYS A 1 104 ? 35.011 -32.731 7.462 1.00 66.69 104 LYS A CA 1
ATOM 852 C C . LYS A 1 104 ? 33.706 -32.760 8.269 1.00 66.69 104 LYS A C 1
ATOM 854 O O . LYS A 1 104 ? 33.233 -31.701 8.687 1.00 66.69 104 LYS A O 1
ATOM 859 N N . HIS A 1 105 ? 33.123 -33.949 8.403 1.00 58.53 105 HIS A N 1
ATOM 860 C CA . HIS A 1 105 ? 32.020 -34.218 9.324 1.00 58.53 105 HIS A CA 1
ATOM 861 C C . HIS A 1 105 ? 32.489 -34.128 10.776 1.00 58.53 105 HIS A C 1
ATOM 863 O O . HIS A 1 105 ? 33.665 -34.486 11.025 1.00 58.53 105 HIS A O 1
#

Foldseek 3Di:
DVVVVVVVVVVVVVVCVVVVVVVCVVPPPPDPPPQPPVRVVVVVVVVVVVVVVVVVVVVVVVVVVVVVPDDPVVVVVVVVVVVVCVVCDVPVPDPPPVCVVPVDD

Radius of gyration: 33.75 Å; Cα contacts (8 Å, |Δi|>4): 4; chains: 1; bounding box: 76×83×52 Å

Sequence (105 aa):
MMRLFRAVFMFAVLLTLPLVAHAQDGDGGGNSAGISRKQQERNLAKKERKDKKSLAKEEKRLLKQHRQHQDKATRKRMKRNKRSSDRNGPRGHRDPFLQRLFRKH

Mean predicted aligned error: 17.02 Å

Secondary structure (DSSP, 8-state):
-HHHHHHHHHHHHHHHHHHHHHHHTTTT----S---HHHHHHHHHHHHHHHHHHHHHHHHHHHHHHHHHS-HHHHHHHHHHHHHHHHH-TT--PPPHHHHHS---